Protein AF-A0A842YP10-F1 (afdb_monomer)

Secondary structure (DSSP, 8-state):
---HHHHTTS-HHHHHHHTT-BTTB--HHHHHHHHHHH--------PPPHHHHHHHHTTSHHHHHHHHHHHHHHHHT-HHHHHHHHHHHHHHTS--THHHHHHHHHHHHHHHHHHSTTTHHHH---PPPGGGHHHHHHHHHHHHHHHHHHHHHHHHHTT-

Mean predicted aligned error: 15.07 Å

Nearest PDB structures (foldseek):
  8wtc-assembly2_D  TM=3.787E-01  e=3.456E+00  Bacillus subtilis subsp. subtilis str. 168

Foldseek 3Di:
DDDPVVLVVDDPVVNCVVVVADPVGDDPVVVVVCCVVPNDPDDDDPDDDPVVLLVVLCPDPVLVVLVVVLVVCVVVVVVVVNVVSVVCSVVVSPVDPVVVVVVVVVVVVVVCCQPDPPSCVVVVDDPDDPVCCVVCVVVVVVVVVVVVVVVVVVVVVVPD

Structure (mmCIF, N/CA/C/O backbone):
data_AF-A0A842YP10-F1
#
_entry.id   AF-A0A842YP10-F1
#
loop_
_atom_site.group_PDB
_atom_site.id
_atom_site.type_symbol
_atom_site.label_atom_id
_atom_site.label_alt_id
_atom_site.label_comp_id
_atom_site.label_asym_id
_atom_site.label_entity_id
_atom_site.label_seq_id
_atom_site.pdbx_PDB_ins_code
_atom_site.Cartn_x
_atom_site.Cartn_y
_atom_site.Cartn_z
_atom_site.occupancy
_atom_site.B_iso_or_equiv
_atom_site.auth_seq_id
_atom_site.auth_comp_id
_atom_site.auth_asym_id
_atom_site.auth_atom_id
_atom_site.pdbx_PDB_model_num
ATOM 1 N N . MET A 1 1 ? -17.600 8.255 39.182 1.00 59.88 1 MET A N 1
ATOM 2 C CA . MET A 1 1 ? -16.857 7.208 38.446 1.00 59.88 1 MET A CA 1
ATOM 3 C C . MET A 1 1 ? -15.447 7.212 39.006 1.00 59.88 1 MET A C 1
ATOM 5 O O . MET A 1 1 ? -14.765 8.220 38.860 1.00 59.88 1 MET A O 1
ATOM 9 N N . ALA A 1 2 ? -15.074 6.180 39.762 1.00 68.44 2 ALA A N 1
ATOM 10 C CA . ALA A 1 2 ? -13.774 6.125 40.422 1.00 68.44 2 ALA A CA 1
ATOM 11 C C . ALA A 1 2 ? -12.642 6.122 39.382 1.00 68.44 2 ALA A C 1
ATOM 13 O O . ALA A 1 2 ? -12.760 5.514 38.317 1.00 68.44 2 ALA A O 1
ATOM 14 N N . SER A 1 3 ? -11.551 6.832 39.673 1.00 81.69 3 SER A N 1
ATOM 15 C CA . SER A 1 3 ? -10.366 6.824 38.815 1.00 81.69 3 SER A CA 1
ATOM 16 C C . SER A 1 3 ? -9.691 5.458 38.901 1.00 81.69 3 SER A C 1
ATOM 18 O O . SER A 1 3 ? -9.288 5.036 39.983 1.00 81.69 3 SER A O 1
ATOM 20 N N . TRP A 1 4 ? -9.516 4.789 37.762 1.00 78.00 4 TRP A N 1
ATOM 21 C CA . TRP A 1 4 ? -8.846 3.485 37.674 1.00 78.00 4 TRP A CA 1
ATOM 22 C C . TRP A 1 4 ? -7.444 3.492 38.298 1.00 78.00 4 TRP A C 1
ATOM 24 O O . TRP A 1 4 ? -7.036 2.503 38.894 1.00 78.00 4 TRP A O 1
ATOM 34 N N . LYS A 1 5 ? -6.745 4.633 38.228 1.00 78.62 5 LYS A N 1
ATOM 35 C CA . LYS A 1 5 ? -5.421 4.822 38.834 1.00 78.62 5 LYS A CA 1
ATOM 36 C C . LYS A 1 5 ? -5.470 4.830 40.368 1.00 78.62 5 LYS A C 1
ATOM 38 O O . LYS A 1 5 ? -4.569 4.315 41.010 1.00 78.62 5 LYS A O 1
ATOM 43 N N . LYS A 1 6 ? -6.548 5.365 40.951 1.00 85.56 6 LYS A N 1
ATOM 44 C CA . LYS A 1 6 ? -6.782 5.348 42.405 1.00 85.56 6 LYS A CA 1
ATOM 45 C C . LYS A 1 6 ? -7.084 3.924 42.883 1.00 85.56 6 LYS A C 1
ATOM 47 O O . LYS A 1 6 ? -6.544 3.491 43.890 1.00 85.56 6 LYS A O 1
ATOM 52 N N . LEU A 1 7 ? -7.914 3.190 42.138 1.00 84.56 7 LEU A N 1
ATOM 53 C CA . LEU A 1 7 ? -8.338 1.832 42.500 1.00 84.56 7 LEU A CA 1
ATOM 54 C C . LEU A 1 7 ? -7.190 0.808 42.496 1.00 84.56 7 LEU A C 1
ATOM 56 O O . LEU A 1 7 ? -7.248 -0.156 43.249 1.00 84.56 7 LEU A O 1
ATOM 60 N N . SER A 1 8 ? -6.149 1.002 41.677 1.00 85.94 8 SER A N 1
ATOM 61 C CA . SER A 1 8 ? -4.986 0.100 41.639 1.00 85.94 8 SER A CA 1
ATOM 62 C C . SER A 1 8 ? -4.007 0.276 42.801 1.00 85.94 8 SER A C 1
ATOM 64 O O . SER A 1 8 ? -3.137 -0.569 42.987 1.00 85.94 8 SER A O 1
ATOM 66 N N . GLU A 1 9 ? -4.105 1.381 43.541 1.00 89.94 9 GLU A N 1
ATOM 67 C CA . GLU A 1 9 ? -3.157 1.747 44.603 1.00 89.94 9 GLU A CA 1
ATOM 68 C C . GLU A 1 9 ? -3.694 1.440 46.017 1.00 89.94 9 GLU A C 1
ATOM 70 O O . GLU A 1 9 ? -2.932 1.486 46.980 1.00 89.94 9 GLU A O 1
ATOM 75 N N . ILE A 1 10 ? -4.983 1.103 46.149 1.00 90.19 10 ILE A N 1
ATOM 76 C CA . ILE A 1 10 ? -5.671 0.858 47.430 1.00 90.19 10 ILE A CA 1
ATOM 77 C C . ILE A 1 10 ? -5.796 -0.636 47.767 1.00 90.19 10 ILE A C 1
ATOM 79 O O . ILE A 1 10 ? -5.651 -1.510 46.909 1.00 90.19 10 ILE A O 1
ATOM 83 N N . ASN A 1 11 ? -6.067 -0.944 49.039 1.00 91.19 11 ASN A N 1
ATOM 84 C CA . ASN A 1 11 ? -6.207 -2.326 49.506 1.00 91.19 11 ASN A CA 1
ATOM 85 C C . ASN A 1 11 ? -7.558 -2.955 49.094 1.00 91.19 11 ASN A C 1
ATOM 87 O O . ASN A 1 11 ? -8.515 -2.266 48.752 1.00 91.19 11 ASN A O 1
ATOM 91 N N . THR A 1 12 ? -7.661 -4.287 49.152 1.00 86.62 12 THR A N 1
ATOM 92 C CA . THR A 1 12 ? -8.856 -5.018 48.685 1.00 86.62 12 THR A CA 1
ATOM 93 C C . THR A 1 12 ? -10.138 -4.650 49.443 1.00 86.62 12 THR A C 1
ATOM 95 O O . THR A 1 12 ? -11.207 -4.628 48.841 1.00 86.62 12 THR A O 1
ATOM 98 N N . TYR A 1 13 ? -10.048 -4.335 50.738 1.00 87.25 13 TYR A N 1
ATOM 99 C CA . TYR A 1 13 ? -11.211 -3.947 51.545 1.00 87.25 13 TYR A CA 1
ATOM 100 C C . TYR A 1 13 ? -11.730 -2.552 51.163 1.00 87.25 13 TYR A C 1
ATOM 102 O O . TYR A 1 13 ? -12.937 -2.356 51.065 1.00 87.25 13 TYR A O 1
ATOM 110 N N . GLU A 1 14 ? -10.833 -1.614 50.866 1.00 88.06 14 GLU A N 1
ATOM 111 C CA . GLU A 1 14 ? -11.160 -0.270 50.374 1.00 88.06 14 GLU A CA 1
ATOM 112 C C . GLU A 1 14 ? -11.738 -0.307 48.953 1.00 88.06 14 GLU A C 1
ATOM 114 O O . GLU A 1 14 ? -12.650 0.455 48.643 1.00 88.06 14 GLU A O 1
ATOM 119 N N . VAL A 1 15 ? -11.269 -1.225 48.095 1.00 88.56 15 VAL A N 1
ATOM 120 C CA . VAL A 1 15 ? -11.877 -1.453 46.769 1.00 88.56 15 VAL A CA 1
ATOM 121 C C . VAL A 1 15 ? -13.324 -1.930 46.906 1.00 88.56 15 VAL A C 1
ATOM 123 O O . VAL A 1 15 ? -14.188 -1.498 46.144 1.00 88.56 15 VAL A O 1
ATOM 126 N N . PHE A 1 16 ? -13.593 -2.827 47.858 1.00 90.19 16 PHE A N 1
ATOM 127 C CA . PHE A 1 16 ? -14.939 -3.332 48.127 1.00 90.19 16 PHE A CA 1
ATOM 128 C C . PHE A 1 16 ? -15.886 -2.245 48.627 1.00 90.19 16 PHE A C 1
ATOM 130 O O . PHE A 1 16 ? -17.027 -2.191 48.167 1.00 90.19 16 PHE A O 1
ATOM 137 N N . ASP A 1 17 ? -15.398 -1.353 49.485 1.00 87.31 17 ASP 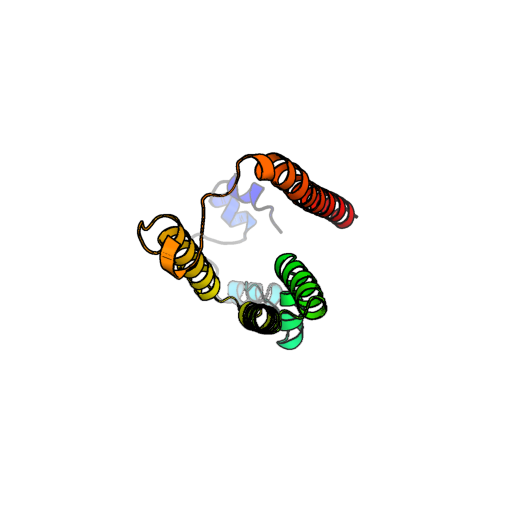A N 1
ATOM 138 C CA . ASP A 1 17 ? -16.169 -0.213 49.977 1.00 87.31 17 ASP A CA 1
ATOM 139 C C . ASP A 1 17 ? -16.465 0.798 48.852 1.00 87.31 17 ASP A C 1
ATOM 141 O O . ASP A 1 17 ? -17.622 1.119 48.587 1.00 87.31 17 ASP A O 1
ATOM 145 N N . GLU A 1 18 ? -15.446 1.207 48.086 1.00 88.38 18 GLU A N 1
ATOM 146 C CA . GLU A 1 18 ? -15.590 2.189 46.996 1.00 88.38 18 GLU A CA 1
ATOM 147 C C . GLU A 1 18 ? -16.461 1.672 45.828 1.00 88.38 18 GLU A C 1
ATOM 149 O O . GLU A 1 18 ? -17.145 2.457 45.168 1.00 88.38 18 GLU A O 1
ATOM 154 N N . LEU A 1 19 ? -16.448 0.362 45.543 1.00 88.56 19 LEU A N 1
ATOM 155 C CA . LEU A 1 19 ? -17.266 -0.258 44.485 1.00 88.56 19 LEU A CA 1
ATOM 156 C C . LEU A 1 19 ? -18.606 -0.824 44.985 1.00 88.56 19 LEU A C 1
ATOM 158 O O . LEU A 1 19 ? -19.350 -1.421 44.186 1.00 88.56 19 LEU A O 1
ATOM 162 N N . GLU A 1 20 ? -18.907 -0.652 46.276 1.00 88.12 20 GLU A N 1
ATOM 163 C CA . GLU A 1 20 ? -20.074 -1.212 46.966 1.00 88.12 20 GLU A CA 1
ATOM 164 C C . GLU A 1 20 ? -20.270 -2.701 46.623 1.00 88.12 20 GLU A C 1
ATOM 166 O O . GLU A 1 20 ? -21.325 -3.124 46.141 1.00 88.12 20 GLU A O 1
ATOM 171 N N . THR A 1 21 ? -19.209 -3.496 46.756 1.00 90.06 21 THR A N 1
ATOM 172 C CA . THR A 1 21 ? -19.210 -4.925 46.413 1.00 90.06 21 THR A CA 1
ATOM 173 C C . THR A 1 21 ? -18.562 -5.748 47.517 1.00 90.06 21 THR A C 1
ATOM 175 O O . THR A 1 21 ? -17.936 -5.215 48.424 1.00 90.06 21 THR A O 1
ATOM 178 N N . SER A 1 22 ? -18.718 -7.068 47.461 1.00 89.06 22 SER A N 1
ATOM 179 C CA . SER A 1 22 ? -18.144 -7.987 48.444 1.00 89.06 22 SER A CA 1
ATOM 180 C C . SER A 1 22 ? -17.258 -9.043 47.785 1.00 89.06 22 SER A C 1
ATOM 182 O O . SER A 1 22 ? -17.279 -9.216 46.563 1.00 89.06 22 SER A O 1
ATOM 184 N N . SER A 1 23 ? -16.530 -9.804 48.605 1.00 88.62 23 SER A N 1
ATOM 185 C CA . SER A 1 23 ? -15.765 -10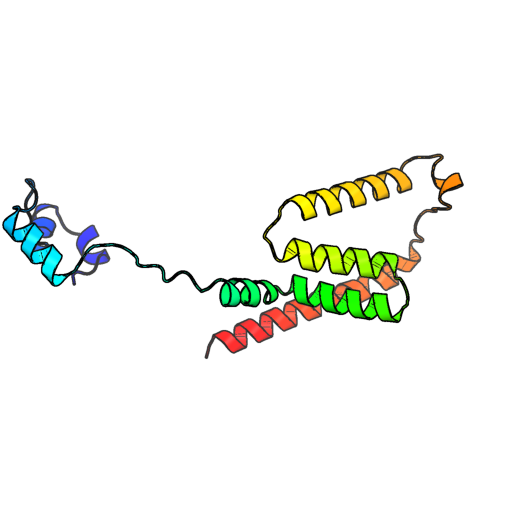.977 48.165 1.00 88.62 23 SER A CA 1
ATOM 186 C C . SER A 1 23 ? -16.644 -12.102 47.605 1.00 88.62 23 SER A C 1
ATOM 188 O O . SER A 1 23 ? -16.177 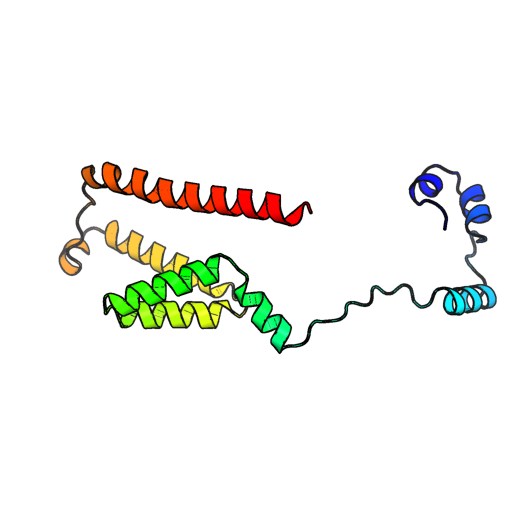-12.873 46.773 1.00 88.62 23 SER A O 1
ATOM 190 N N . ASN A 1 24 ? -17.917 -12.170 48.010 1.00 88.25 24 ASN A N 1
ATOM 191 C CA . ASN A 1 24 ? -18.897 -13.126 47.484 1.00 88.25 24 ASN A CA 1
ATOM 192 C C . ASN A 1 24 ? -19.581 -12.624 46.197 1.00 88.25 24 ASN A C 1
ATOM 194 O O . ASN A 1 24 ? -20.472 -13.292 45.675 1.00 88.25 24 ASN A O 1
ATOM 198 N N . GLY A 1 25 ? -19.175 -11.458 45.682 1.00 88.06 25 GLY A N 1
ATOM 199 C CA . GLY A 1 25 ? -19.773 -10.820 44.513 1.00 88.06 25 GLY A CA 1
ATOM 200 C C . GLY A 1 25 ? -20.971 -9.927 44.849 1.00 88.06 25 GLY A C 1
ATOM 201 O O . GLY A 1 25 ? -21.178 -9.523 45.998 1.00 88.06 25 GLY A O 1
ATOM 202 N N . LEU A 1 26 ? -21.735 -9.587 43.808 1.00 90.44 26 LEU A N 1
ATOM 203 C CA . LEU A 1 26 ? -22.942 -8.761 43.879 1.00 90.44 26 LEU A CA 1
ATOM 204 C C . LEU A 1 26 ? -24.184 -9.657 43.921 1.00 90.44 26 LEU A C 1
ATOM 206 O O . LEU A 1 26 ? -24.240 -10.681 43.246 1.00 90.44 26 LEU A O 1
ATOM 210 N N . GLY A 1 27 ? -25.203 -9.248 44.675 1.00 91.38 27 GLY A N 1
ATOM 211 C CA . GLY A 1 27 ? -26.496 -9.932 44.659 1.00 91.38 27 GLY A CA 1
ATOM 212 C C . GLY A 1 27 ? -27.257 -9.705 43.347 1.00 91.38 27 GLY A C 1
ATOM 213 O O . GLY A 1 27 ? -27.151 -8.641 42.742 1.00 91.38 27 GLY A O 1
ATOM 214 N N . GLU A 1 28 ? -28.088 -10.670 42.951 1.00 90.88 28 GLU A N 1
ATOM 215 C CA . GLU A 1 28 ? -28.947 -10.635 41.747 1.00 90.88 28 GLU A CA 1
ATOM 216 C C . GLU A 1 28 ? -29.746 -9.323 41.594 1.00 90.88 28 GLU A C 1
ATOM 218 O O . GLU A 1 28 ? -29.839 -8.746 40.506 1.00 90.88 28 GLU A O 1
ATOM 223 N N . ALA A 1 29 ? -30.283 -8.802 42.703 1.00 91.56 29 ALA A N 1
ATOM 224 C CA . ALA A 1 29 ? -31.032 -7.546 42.716 1.00 91.56 29 ALA A CA 1
ATOM 225 C C . ALA A 1 29 ? -30.150 -6.329 42.377 1.00 91.56 29 ALA A C 1
ATOM 227 O O . ALA A 1 29 ? -30.570 -5.439 41.637 1.00 91.56 29 ALA 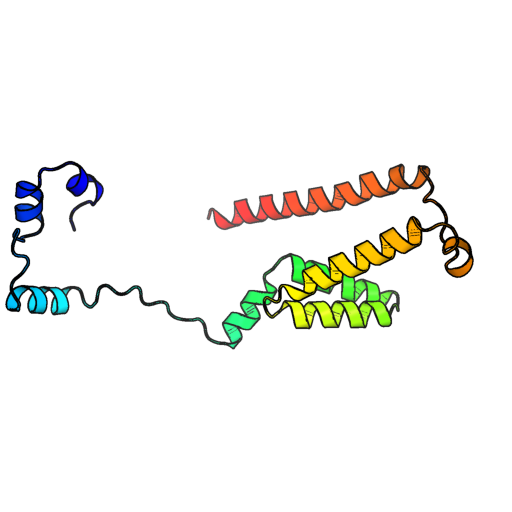A O 1
ATOM 228 N N . GLU A 1 30 ? -28.912 -6.310 42.876 1.00 90.81 30 GLU A N 1
ATOM 229 C CA . GLU A 1 30 ? -27.951 -5.233 42.631 1.00 90.81 30 GLU A CA 1
ATOM 230 C C . GLU A 1 30 ? -27.386 -5.303 41.211 1.00 90.81 30 GLU A C 1
ATOM 232 O O . GLU A 1 30 ? -27.264 -4.279 40.537 1.00 90.81 30 GLU A O 1
ATOM 237 N N . VAL A 1 31 ? -27.118 -6.515 40.717 1.00 90.75 31 VAL A N 1
ATOM 238 C CA . VAL A 1 31 ? -26.736 -6.751 39.319 1.00 90.75 31 VAL A CA 1
ATOM 239 C C . VAL A 1 31 ? -27.816 -6.212 38.382 1.00 90.75 31 VAL A C 1
ATOM 241 O O . VAL A 1 31 ? -27.509 -5.432 37.479 1.00 90.75 31 VAL A O 1
ATOM 244 N N . SER A 1 32 ? -29.084 -6.547 38.639 1.00 92.31 32 SER A N 1
ATOM 245 C CA . SER A 1 32 ? -30.222 -6.063 37.847 1.00 92.31 32 SER A CA 1
ATOM 246 C C . SER A 1 32 ? -30.353 -4.536 37.895 1.00 92.31 32 SER A C 1
ATOM 248 O O . SER A 1 32 ? -30.589 -3.899 36.866 1.00 92.31 32 SER A O 1
ATOM 250 N N . ARG A 1 33 ? -30.134 -3.927 39.071 1.00 92.69 33 ARG A N 1
ATOM 251 C CA . ARG A 1 33 ? -30.130 -2.467 39.247 1.00 92.69 33 ARG A CA 1
ATOM 252 C C . ARG A 1 33 ? -29.026 -1.802 38.421 1.00 92.69 33 ARG A C 1
ATOM 254 O O . ARG A 1 33 ? -29.310 -0.883 37.653 1.00 92.69 33 ARG A O 1
ATOM 261 N N . ARG A 1 34 ? -27.782 -2.279 38.541 1.00 92.94 34 ARG A N 1
ATOM 262 C CA . ARG A 1 34 ? -26.621 -1.730 37.814 1.00 92.94 34 ARG A CA 1
ATOM 263 C C . ARG A 1 34 ? -26.758 -1.916 36.305 1.00 92.94 34 ARG A C 1
ATOM 265 O O . ARG A 1 34 ? -26.422 -0.997 35.560 1.00 92.94 34 ARG A O 1
ATOM 272 N N . LEU A 1 35 ? -27.305 -3.048 35.858 1.00 93.19 35 LEU A N 1
ATOM 273 C CA . LEU A 1 35 ? -27.554 -3.315 34.442 1.00 93.19 35 LEU A CA 1
ATOM 274 C C . LEU A 1 35 ? -28.568 -2.330 33.842 1.00 93.19 35 LEU A C 1
ATOM 276 O O . LEU A 1 35 ? -28.389 -1.892 32.708 1.00 93.19 35 LEU A O 1
ATOM 280 N N . ASN A 1 36 ? -29.596 -1.941 34.600 1.00 93.00 36 ASN A N 1
ATOM 281 C CA . ASN A 1 36 ? -30.595 -0.975 34.137 1.00 93.00 36 ASN A CA 1
ATOM 282 C C . ASN A 1 36 ? -30.031 0.459 34.047 1.00 93.00 36 ASN A C 1
ATOM 284 O O . ASN A 1 36 ? -30.387 1.212 33.146 1.00 93.00 36 ASN A O 1
ATOM 288 N N . ILE A 1 37 ? -29.116 0.831 34.951 1.00 91.19 37 ILE A N 1
ATOM 289 C CA . ILE A 1 37 ? -28.504 2.172 34.984 1.00 91.19 37 ILE A CA 1
ATOM 290 C C . ILE A 1 37 ? -27.396 2.317 33.931 1.00 91.19 37 ILE A C 1
ATOM 292 O O . ILE A 1 37 ? -27.330 3.328 33.233 1.00 91.19 37 ILE A O 1
ATOM 296 N N . HIS A 1 38 ? -26.503 1.331 33.832 1.00 90.00 38 HIS A N 1
ATOM 297 C CA . HIS A 1 38 ? -25.294 1.425 33.006 1.00 90.00 38 HIS A CA 1
ATOM 298 C C . HIS A 1 38 ? -25.428 0.749 31.641 1.00 90.00 38 HIS A C 1
ATOM 300 O O . HIS A 1 38 ? -24.636 1.023 30.739 1.00 90.00 38 HIS A O 1
ATOM 306 N N . GLY A 1 39 ? -26.432 -0.112 31.469 1.00 90.69 39 GLY A N 1
ATOM 307 C CA . GLY A 1 39 ? -26.545 -0.970 30.302 1.00 90.69 39 GLY A CA 1
ATOM 308 C C . GLY A 1 39 ? -25.490 -2.077 30.289 1.00 90.69 39 GLY A C 1
ATOM 309 O O . GLY A 1 39 ? -24.700 -2.258 31.215 1.00 90.69 39 GLY A O 1
ATOM 310 N N . LEU A 1 40 ? -25.492 -2.849 29.205 1.00 89.62 40 LEU A N 1
ATOM 311 C CA . LEU A 1 40 ? -24.489 -3.881 28.974 1.00 89.62 40 LEU A CA 1
ATOM 312 C C . LEU A 1 40 ? -23.116 -3.237 28.766 1.00 89.62 40 LEU A C 1
ATOM 314 O O . LEU A 1 40 ? -22.984 -2.282 27.998 1.00 89.62 40 LEU A O 1
ATOM 318 N N . ASN A 1 41 ? -22.089 -3.803 29.401 1.00 91.12 41 ASN A N 1
ATOM 319 C CA . ASN A 1 41 ? -20.695 -3.416 29.193 1.00 91.12 41 ASN A CA 1
ATOM 320 C C . ASN A 1 41 ? -20.176 -3.961 27.848 1.00 91.12 41 ASN A C 1
ATOM 322 O O . ASN A 1 41 ? -19.291 -4.814 27.800 1.00 91.12 41 ASN A O 1
ATOM 326 N N . GLU A 1 42 ? -20.780 -3.507 26.750 1.00 85.19 42 GLU A N 1
ATOM 327 C CA . GLU A 1 42 ? -20.395 -3.855 25.386 1.00 85.19 42 GLU A CA 1
ATOM 328 C C . GLU A 1 42 ? -19.970 -2.608 24.604 1.00 85.19 42 GLU A C 1
ATOM 330 O O . GLU A 1 42 ? -20.659 -1.584 24.569 1.00 85.19 42 GLU A O 1
ATOM 335 N N . ILE A 1 43 ? -18.826 -2.693 23.924 1.00 84.38 43 ILE A N 1
ATOM 336 C CA . ILE A 1 43 ? -18.392 -1.645 23.001 1.00 84.38 43 ILE A CA 1
ATOM 337 C C . ILE A 1 43 ? -19.188 -1.814 21.703 1.00 84.38 43 ILE A C 1
ATOM 339 O O . ILE A 1 43 ? -18.905 -2.691 20.883 1.00 84.38 43 ILE A O 1
ATOM 343 N N . ARG A 1 44 ? -20.207 -0.971 21.500 1.00 78.44 44 ARG A N 1
ATOM 344 C CA . ARG A 1 44 ? -21.005 -0.985 20.267 1.00 78.44 44 ARG A CA 1
ATOM 345 C C . ARG A 1 44 ? -20.234 -0.334 19.121 1.00 78.44 44 ARG A C 1
ATOM 347 O O . ARG A 1 44 ? -20.230 0.885 18.960 1.00 78.44 44 ARG A O 1
ATOM 354 N N . PHE A 1 45 ? -19.635 -1.149 18.262 1.00 71.06 45 PHE A N 1
ATOM 355 C CA . PHE A 1 45 ? -19.070 -0.664 17.006 1.00 71.06 45 PHE A CA 1
ATOM 356 C C . PHE A 1 45 ? -20.176 -0.501 15.955 1.00 71.06 45 PHE A C 1
ATOM 358 O O . PHE A 1 45 ? -20.702 -1.488 15.432 1.00 71.06 45 PHE A O 1
ATOM 365 N N . LYS A 1 46 ? -20.513 0.743 15.582 1.00 71.25 46 LYS A N 1
ATOM 366 C CA . LYS A 1 46 ? -21.291 0.992 14.357 1.00 71.25 46 LYS A CA 1
ATOM 367 C C . LYS A 1 46 ? -20.430 0.599 13.161 1.00 71.25 46 LYS A C 1
ATOM 369 O O . LYS A 1 46 ? -19.516 1.325 12.776 1.00 71.25 46 LYS A O 1
ATOM 374 N N . LYS A 1 47 ? -20.713 -0.562 12.570 1.00 66.25 47 LYS A N 1
ATOM 375 C CA . LYS A 1 47 ? -20.050 -0.987 11.336 1.00 66.25 47 LYS A CA 1
ATOM 376 C C . LYS A 1 47 ? -20.439 0.003 10.227 1.00 66.25 47 LYS A C 1
ATOM 378 O O . LYS A 1 47 ? -21.631 0.121 9.944 1.00 66.25 47 LYS A O 1
ATOM 383 N N . PRO A 1 48 ? -19.490 0.714 9.591 1.00 69.94 48 PRO A N 1
ATOM 384 C CA . PRO A 1 48 ? -19.816 1.592 8.473 1.00 69.94 48 PRO A CA 1
ATOM 385 C C . PRO A 1 48 ? -20.485 0.790 7.350 1.00 69.94 48 PRO A C 1
ATOM 387 O O . PRO A 1 48 ? -20.149 -0.384 7.132 1.00 69.94 48 PRO A O 1
ATOM 390 N N . GLY A 1 49 ? -21.439 1.419 6.659 1.00 82.44 49 GLY A N 1
ATOM 391 C CA . GLY A 1 49 ? -22.166 0.809 5.545 1.00 82.44 49 GLY A CA 1
ATOM 392 C C . GLY A 1 49 ? -21.230 0.375 4.405 1.00 82.44 49 GLY A C 1
ATOM 393 O O . GLY A 1 49 ? -20.117 0.896 4.301 1.00 82.44 49 GLY A O 1
ATOM 394 N N . PRO A 1 50 ? -21.653 -0.572 3.549 1.00 74.62 50 PRO A N 1
ATOM 395 C CA . PRO A 1 50 ? -20.799 -1.178 2.522 1.00 74.62 50 PRO A CA 1
ATOM 396 C C . PRO A 1 50 ? -20.193 -0.151 1.550 1.00 74.62 50 PRO A C 1
ATOM 398 O O . PRO A 1 50 ? -18.991 -0.194 1.307 1.00 74.62 50 PRO A O 1
ATOM 401 N N . LEU A 1 51 ? -20.974 0.838 1.096 1.00 75.56 51 LEU A N 1
ATOM 402 C CA . LEU A 1 51 ? -20.488 1.935 0.243 1.00 75.56 51 LEU A CA 1
ATOM 403 C C . LEU A 1 51 ? -19.427 2.806 0.925 1.00 75.56 51 LEU A C 1
ATOM 405 O O . LEU A 1 51 ? -18.412 3.141 0.325 1.00 75.56 51 LEU A O 1
ATOM 409 N N . LEU A 1 52 ? -19.632 3.152 2.197 1.00 73.50 52 LEU A N 1
ATOM 410 C CA . LEU A 1 52 ? -18.686 3.988 2.937 1.00 73.50 52 LEU A CA 1
ATOM 411 C C . LEU A 1 52 ? -17.388 3.228 3.249 1.00 73.50 52 LEU A C 1
ATOM 413 O O . LEU A 1 52 ? -16.319 3.829 3.328 1.00 73.50 52 LEU A O 1
ATOM 417 N N . ARG A 1 53 ? -17.474 1.901 3.409 1.00 69.12 53 ARG A N 1
ATOM 418 C CA . ARG A 1 53 ? -16.311 1.019 3.561 1.00 69.12 53 ARG A CA 1
ATOM 419 C C . ARG A 1 53 ? -15.484 0.955 2.272 1.00 69.12 53 ARG A C 1
ATOM 421 O O . ARG A 1 53 ? -14.270 1.097 2.353 1.00 69.12 53 ARG A O 1
ATOM 428 N N . PHE A 1 54 ? -16.151 0.842 1.122 1.00 68.50 54 PHE A N 1
ATOM 429 C CA . PHE A 1 54 ? -15.533 0.885 -0.205 1.00 68.50 54 PHE A CA 1
ATOM 430 C C . PHE A 1 54 ? -14.850 2.231 -0.485 1.00 68.50 54 PHE A C 1
ATOM 432 O O . PHE A 1 54 ? -13.678 2.273 -0.840 1.00 68.50 54 PHE A O 1
ATOM 439 N N . LEU A 1 55 ? -15.532 3.352 -0.227 1.00 66.25 55 LEU A N 1
ATOM 440 C CA . LEU A 1 55 ? -14.965 4.689 -0.447 1.00 66.25 55 LEU A CA 1
ATOM 441 C C . LEU A 1 55 ? -13.761 4.989 0.460 1.00 66.25 55 LEU A C 1
ATOM 443 O O . LEU A 1 55 ? -12.804 5.621 0.018 1.00 66.25 55 LEU A O 1
ATOM 447 N N . LYS A 1 56 ? -13.756 4.493 1.706 1.00 67.31 56 LYS A N 1
ATOM 448 C CA . LYS A 1 56 ? -12.592 4.622 2.600 1.00 67.31 56 LYS A CA 1
ATOM 449 C C . LYS A 1 56 ? -11.360 3.843 2.119 1.00 67.31 56 LYS A C 1
ATOM 451 O O . LYS A 1 56 ? -10.254 4.204 2.505 1.00 67.31 56 LYS A O 1
ATOM 456 N N . GLN A 1 57 ? -11.511 2.816 1.280 1.00 60.66 57 GLN A N 1
ATOM 457 C CA . GLN A 1 57 ? -10.374 2.038 0.760 1.00 60.66 57 GLN A CA 1
ATOM 458 C C . GLN A 1 57 ? -9.559 2.809 -0.293 1.00 60.66 57 GLN A C 1
ATOM 460 O O . GLN A 1 57 ? -8.351 2.599 -0.406 1.00 60.66 57 GLN A O 1
ATOM 465 N N . PHE A 1 58 ? -10.169 3.781 -0.977 1.00 61.56 58 PHE A N 1
ATOM 466 C CA . PHE A 1 58 ? -9.472 4.686 -1.900 1.00 61.56 58 PHE A CA 1
ATOM 467 C C . PHE A 1 58 ? -8.670 5.788 -1.190 1.00 61.56 58 PHE A C 1
ATOM 469 O O . PHE A 1 58 ? -8.019 6.579 -1.857 1.00 61.56 58 PHE A O 1
ATOM 476 N N . GLN A 1 59 ? -8.672 5.851 0.149 1.00 60.00 59 GLN A N 1
ATOM 477 C CA . GLN A 1 59 ? -7.860 6.819 0.901 1.00 60.00 59 GLN A CA 1
ATOM 478 C C . GLN A 1 59 ? -6.422 6.358 1.171 1.00 60.00 59 GLN A C 1
ATOM 480 O O . GLN A 1 59 ? -5.681 7.051 1.866 1.00 60.00 59 GLN A O 1
ATOM 485 N N . SER A 1 60 ? -5.998 5.206 0.645 1.00 68.75 60 SER A N 1
ATOM 486 C CA . SER A 1 60 ? -4.589 4.830 0.743 1.00 68.75 60 SER A CA 1
ATOM 487 C C . SER A 1 60 ? -3.768 5.604 -0.290 1.00 68.75 60 SER A C 1
ATOM 489 O O . SER A 1 60 ? -4.074 5.593 -1.481 1.00 68.75 60 SER A O 1
ATOM 491 N N . LEU A 1 61 ? -2.696 6.255 0.171 1.00 70.62 61 LEU A N 1
ATOM 492 C CA . LEU A 1 61 ? -1.731 6.964 -0.676 1.00 70.62 61 LEU A CA 1
ATOM 493 C C . LEU A 1 61 ? -1.276 6.104 -1.870 1.00 70.62 61 LEU A C 1
ATOM 495 O O . LEU A 1 61 ? -1.164 6.584 -2.992 1.00 70.62 61 LEU A O 1
ATOM 499 N N . LEU A 1 62 ? -1.103 4.801 -1.639 1.00 72.44 62 LEU A N 1
ATOM 500 C CA . LEU A 1 62 ? -0.706 3.834 -2.658 1.00 72.44 62 LEU A CA 1
ATOM 501 C C . LEU A 1 62 ? -1.711 3.734 -3.818 1.00 72.44 62 LEU A C 1
ATOM 503 O O . LEU A 1 62 ? -1.290 3.663 -4.969 1.00 72.44 62 LEU A O 1
ATOM 507 N N . VAL A 1 63 ? -3.021 3.762 -3.550 1.00 78.38 63 VAL A N 1
ATOM 508 C CA . VAL A 1 63 ? -4.045 3.721 -4.610 1.00 78.38 63 VAL A CA 1
ATOM 509 C C . VAL A 1 63 ? -4.002 4.992 -5.458 1.00 78.38 63 VAL A C 1
ATOM 511 O O . VAL A 1 63 ? -4.071 4.892 -6.680 1.00 78.38 63 VAL A O 1
ATOM 514 N N . TYR A 1 64 ? -3.807 6.167 -4.850 1.00 78.44 64 TYR A N 1
ATOM 515 C CA . TYR A 1 64 ? -3.634 7.411 -5.609 1.00 78.44 64 TYR A CA 1
ATOM 516 C C . TYR A 1 64 ? -2.393 7.374 -6.500 1.00 78.44 64 TYR A C 1
ATOM 518 O O . TYR A 1 64 ? -2.485 7.723 -7.675 1.00 78.44 64 TYR A O 1
ATOM 526 N N . VAL A 1 65 ? -1.260 6.891 -5.980 1.00 81.31 65 VAL A N 1
ATOM 527 C CA . VAL A 1 65 ? -0.031 6.731 -6.773 1.00 81.31 65 VAL A CA 1
ATOM 528 C C . VAL A 1 65 ? -0.270 5.801 -7.966 1.00 81.31 65 VAL A C 1
ATOM 530 O O . VAL A 1 65 ? 0.081 6.157 -9.088 1.00 81.31 65 VAL A O 1
ATOM 533 N N . LEU A 1 66 ? -0.922 4.650 -7.765 1.00 84.56 66 LEU A N 1
ATOM 534 C CA . LEU A 1 66 ? -1.219 3.712 -8.854 1.00 84.56 66 LEU A CA 1
ATOM 535 C C . LEU A 1 66 ? -2.176 4.290 -9.901 1.00 84.56 66 LEU A C 1
ATOM 537 O O . LEU A 1 66 ? -1.976 4.056 -11.090 1.00 84.56 66 LEU A O 1
ATOM 541 N N . ILE A 1 67 ? -3.193 5.051 -9.485 1.00 86.31 67 ILE A N 1
ATOM 542 C CA . ILE A 1 67 ? -4.114 5.718 -10.416 1.00 86.31 67 ILE A CA 1
ATOM 543 C C . ILE A 1 67 ? -3.356 6.747 -11.258 1.00 86.31 67 ILE A C 1
ATOM 545 O O . ILE A 1 67 ? -3.508 6.758 -12.477 1.00 86.31 67 ILE A O 1
ATOM 549 N N . VAL A 1 68 ? -2.518 7.579 -10.632 1.00 90.56 68 VAL A N 1
ATOM 550 C CA . VAL A 1 68 ? -1.708 8.580 -11.342 1.00 90.56 68 VAL A CA 1
ATOM 551 C C . VAL A 1 68 ? -0.785 7.901 -12.354 1.00 90.56 68 VAL A C 1
ATOM 553 O O . VAL A 1 68 ? -0.793 8.278 -13.524 1.00 90.56 68 VAL A O 1
ATOM 556 N N . VAL A 1 69 ? -0.048 6.866 -11.936 1.00 91.25 69 VAL A N 1
ATOM 557 C CA . VAL A 1 69 ? 0.825 6.092 -12.833 1.00 91.25 69 VAL A CA 1
ATOM 558 C C . VAL A 1 69 ? 0.017 5.473 -13.974 1.00 91.25 69 VAL A C 1
ATOM 560 O O . VAL A 1 69 ? 0.377 5.672 -15.126 1.00 91.25 69 VAL A O 1
ATOM 563 N N . GLY A 1 70 ? -1.108 4.813 -13.687 1.00 92.31 70 GLY A N 1
ATOM 564 C CA . GLY A 1 70 ? -1.956 4.192 -14.709 1.00 92.31 70 GLY A CA 1
ATOM 565 C C . GLY A 1 70 ? -2.489 5.185 -15.745 1.00 92.31 70 GLY A C 1
ATOM 566 O O . GLY A 1 70 ? -2.531 4.862 -16.930 1.00 92.31 70 GLY A O 1
ATOM 567 N N . VAL A 1 71 ? -2.834 6.411 -15.334 1.00 93.94 71 VAL A N 1
ATOM 568 C CA . VAL A 1 71 ? -3.230 7.485 -16.261 1.00 93.94 71 VAL A CA 1
ATOM 569 C C . VAL A 1 71 ? -2.062 7.893 -17.158 1.00 93.94 71 VAL A C 1
ATOM 571 O O . VAL A 1 71 ? -2.237 7.991 -18.371 1.00 93.94 71 VAL A O 1
ATOM 574 N N . PHE A 1 72 ? -0.867 8.096 -16.598 1.00 94.75 72 PHE A N 1
ATOM 575 C CA . PHE A 1 72 ? 0.317 8.420 -17.399 1.00 94.75 72 PHE A CA 1
ATOM 576 C C . PHE A 1 72 ? 0.683 7.293 -18.374 1.00 94.75 72 PHE A C 1
ATOM 578 O O . PHE A 1 72 ? 0.917 7.565 -19.549 1.00 94.75 72 PHE A O 1
ATOM 585 N N . THR A 1 73 ? 0.668 6.038 -17.925 1.00 92.38 73 THR A N 1
ATOM 586 C CA . THR A 1 73 ? 0.932 4.856 -18.761 1.00 92.38 73 THR A CA 1
ATOM 587 C C . THR A 1 73 ? -0.081 4.732 -19.906 1.00 92.38 73 THR A C 1
ATOM 589 O O . THR A 1 73 ? 0.304 4.464 -21.045 1.00 92.38 73 THR A O 1
ATOM 592 N N . ALA A 1 74 ? -1.361 5.027 -19.648 1.00 92.69 74 ALA A N 1
ATOM 593 C CA . ALA A 1 74 ? -2.396 5.051 -20.681 1.00 92.69 74 ALA A CA 1
ATOM 594 C C . ALA A 1 74 ? -2.151 6.148 -21.728 1.00 92.69 74 ALA A C 1
ATOM 596 O O . ALA A 1 74 ? -2.327 5.908 -22.921 1.00 92.69 74 ALA A O 1
ATOM 597 N N . ILE A 1 75 ? -1.711 7.337 -21.296 1.00 95.38 75 ILE A N 1
ATOM 598 C CA . ILE A 1 75 ? -1.354 8.449 -22.194 1.00 95.38 75 ILE A CA 1
ATOM 599 C C . ILE A 1 75 ? -0.149 8.082 -23.073 1.00 95.38 75 ILE A C 1
ATOM 601 O O . ILE A 1 75 ? -0.127 8.435 -24.251 1.00 95.38 75 ILE A O 1
ATOM 605 N N . ILE A 1 76 ? 0.830 7.359 -22.522 1.00 94.88 76 ILE A N 1
ATOM 606 C CA . ILE A 1 76 ? 2.000 6.853 -23.261 1.00 94.88 76 ILE A CA 1
ATOM 607 C C . ILE A 1 76 ? 1.594 5.776 -24.290 1.00 94.88 76 ILE A C 1
ATOM 609 O O . ILE A 1 76 ? 2.305 5.560 -25.269 1.00 94.88 76 ILE A O 1
ATOM 613 N N . GLY A 1 77 ? 0.422 5.152 -24.128 1.00 91.62 77 GLY A N 1
ATOM 614 C CA . GLY A 1 77 ? -0.111 4.141 -25.045 1.00 91.62 77 GLY A CA 1
ATOM 615 C C . GLY A 1 77 ? 0.314 2.710 -24.708 1.00 91.62 77 GLY A C 1
ATOM 616 O O . GLY A 1 77 ? 0.139 1.808 -25.529 1.00 91.62 77 GLY A O 1
ATOM 617 N N . GLU A 1 78 ? 0.843 2.472 -23.506 1.00 92.94 78 GLU A N 1
ATOM 618 C CA . GLU A 1 78 ? 1.181 1.131 -23.020 1.00 92.94 78 GLU A CA 1
ATOM 619 C C . GLU A 1 7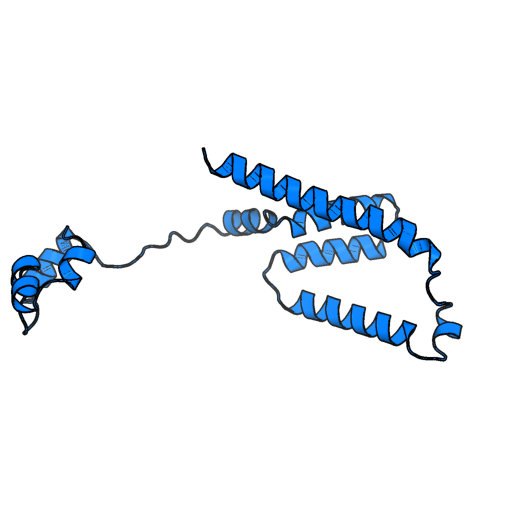8 ? -0.080 0.433 -22.489 1.00 92.94 78 GLU A C 1
ATOM 621 O O . GLU A 1 78 ? -0.369 0.384 -21.291 1.00 92.94 78 GLU A O 1
ATOM 626 N N . TRP A 1 79 ? -0.893 -0.083 -23.416 1.00 90.19 79 TRP A N 1
ATOM 627 C CA . TRP A 1 79 ? -2.203 -0.667 -23.105 1.00 90.19 79 TRP A CA 1
ATOM 628 C C . TRP A 1 79 ? -2.124 -1.910 -22.211 1.00 90.19 79 TRP A C 1
ATOM 630 O O . TRP A 1 79 ? -3.004 -2.112 -21.377 1.00 90.19 79 TRP A O 1
ATOM 640 N N . ILE A 1 80 ? -1.075 -2.729 -22.360 1.00 87.88 80 ILE A N 1
ATOM 641 C CA . ILE A 1 80 ? -0.872 -3.934 -21.540 1.00 87.88 80 ILE A CA 1
ATOM 642 C C . ILE A 1 80 ? -0.626 -3.522 -20.087 1.00 87.88 80 ILE A C 1
ATOM 644 O O . ILE A 1 80 ? -1.351 -3.964 -19.195 1.00 87.88 80 ILE A O 1
ATOM 648 N N . ASP A 1 81 ? 0.321 -2.613 -19.859 1.00 86.06 81 ASP A N 1
ATOM 649 C CA . ASP A 1 81 ? 0.657 -2.126 -18.522 1.00 86.06 81 ASP A CA 1
ATOM 650 C C . ASP A 1 81 ? -0.504 -1.355 -17.890 1.00 86.06 81 ASP A C 1
ATOM 652 O O . ASP A 1 81 ? -0.815 -1.548 -16.716 1.00 86.06 81 ASP A O 1
ATOM 656 N N . THR A 1 82 ? -1.241 -0.577 -18.685 1.00 90.94 82 THR A N 1
ATOM 657 C CA . THR A 1 82 ? -2.462 0.111 -18.240 1.00 90.94 82 THR A CA 1
ATOM 658 C C . THR A 1 82 ? -3.512 -0.871 -17.717 1.00 90.94 82 THR A C 1
ATOM 660 O O . THR A 1 82 ? -4.062 -0.666 -16.632 1.00 90.94 82 THR A O 1
ATOM 663 N N . VAL A 1 83 ? -3.794 -1.952 -18.455 1.00 91.19 83 VAL A N 1
ATOM 664 C CA . VAL A 1 83 ? -4.779 -2.969 -18.045 1.00 91.19 83 VAL A CA 1
ATOM 665 C C . VAL A 1 83 ? -4.302 -3.729 -16.808 1.00 91.19 83 VAL A C 1
ATOM 667 O O . VAL A 1 83 ? -5.106 -3.990 -15.910 1.00 91.19 83 VAL A O 1
ATOM 670 N N . VAL A 1 84 ? -3.006 -4.039 -16.717 1.00 87.38 84 VAL A N 1
ATOM 671 C CA . VAL A 1 84 ? -2.413 -4.682 -15.536 1.00 87.38 84 VAL A CA 1
ATOM 672 C C . VAL A 1 84 ? -2.544 -3.783 -14.304 1.00 87.38 84 VAL A C 1
ATOM 674 O O . VAL A 1 84 ? -3.050 -4.238 -13.277 1.00 87.38 84 VAL A O 1
ATOM 677 N N . ILE A 1 85 ? -2.170 -2.503 -14.401 1.00 87.69 85 ILE A N 1
ATOM 678 C CA . ILE A 1 85 ? -2.270 -1.532 -13.298 1.00 87.69 85 ILE A CA 1
ATOM 679 C C . ILE A 1 85 ? -3.731 -1.338 -12.882 1.00 87.69 85 ILE A C 1
ATOM 681 O O . ILE A 1 85 ? -4.039 -1.383 -11.689 1.00 87.69 85 ILE A O 1
ATOM 685 N N . ALA A 1 86 ? -4.647 -1.181 -13.843 1.00 86.44 86 ALA A N 1
ATOM 686 C CA . ALA A 1 86 ? -6.076 -1.064 -13.564 1.00 86.44 86 ALA A CA 1
ATOM 687 C C . ALA A 1 86 ? -6.617 -2.313 -12.846 1.00 86.44 86 ALA A C 1
ATOM 689 O O . ALA A 1 86 ? -7.329 -2.191 -11.846 1.00 86.44 86 ALA A O 1
ATOM 690 N N . GLY A 1 87 ? -6.222 -3.509 -13.293 1.00 85.31 87 GLY A N 1
ATOM 691 C CA . GLY A 1 87 ? -6.554 -4.771 -12.633 1.00 85.31 87 GLY A CA 1
ATOM 692 C C . GLY A 1 87 ? -6.026 -4.836 -11.199 1.00 85.31 87 GLY A C 1
ATOM 693 O O . GLY A 1 87 ? -6.768 -5.205 -10.289 1.00 85.31 87 GLY A O 1
ATOM 694 N N . VAL A 1 88 ? -4.782 -4.405 -10.966 1.00 81.25 88 VAL A N 1
ATOM 695 C CA . VAL A 1 88 ? -4.192 -4.331 -9.621 1.00 81.25 88 VAL A CA 1
ATOM 696 C C . VAL A 1 88 ? -4.956 -3.351 -8.735 1.00 81.25 88 VAL A C 1
ATOM 698 O O . VAL A 1 88 ? -5.268 -3.711 -7.608 1.00 81.25 88 VAL A O 1
ATOM 701 N N . VAL A 1 89 ? -5.310 -2.152 -9.208 1.00 81.25 89 VAL A N 1
ATOM 702 C CA . VAL A 1 89 ? -6.082 -1.171 -8.416 1.00 81.25 89 VAL A CA 1
ATOM 703 C C . VAL A 1 89 ? -7.447 -1.735 -8.007 1.00 81.25 89 VAL A C 1
ATOM 705 O O . VAL A 1 89 ? -7.841 -1.615 -6.845 1.00 81.25 89 VAL A O 1
ATOM 708 N N . VAL A 1 90 ? -8.143 -2.401 -8.933 1.00 78.12 90 VAL A N 1
ATOM 709 C CA . VAL A 1 90 ? -9.444 -3.033 -8.668 1.00 78.12 90 VAL A CA 1
ATOM 710 C C . VAL A 1 90 ? -9.309 -4.191 -7.671 1.00 78.12 90 VAL A C 1
ATOM 712 O O . VAL A 1 90 ? -10.100 -4.281 -6.733 1.00 78.12 90 VAL A O 1
ATOM 715 N N . LEU A 1 91 ? -8.292 -5.045 -7.823 1.00 71.81 91 LEU A N 1
ATOM 716 C CA . LEU A 1 91 ? -8.049 -6.182 -6.926 1.00 71.81 91 LEU A CA 1
ATOM 717 C C . LEU A 1 91 ? -7.549 -5.751 -5.540 1.00 71.81 91 LEU A C 1
ATOM 719 O O . LEU A 1 91 ? -7.947 -6.342 -4.541 1.00 71.81 91 LEU A O 1
ATOM 723 N N . ASN A 1 92 ? -6.713 -4.714 -5.471 1.00 68.75 92 ASN A N 1
ATOM 724 C CA . ASN A 1 92 ? -6.129 -4.174 -4.240 1.00 68.75 92 ASN A CA 1
ATOM 725 C C . ASN A 1 92 ? -7.162 -3.414 -3.383 1.00 68.75 92 ASN A C 1
ATOM 727 O O . ASN A 1 92 ? -6.983 -3.274 -2.174 1.00 68.75 92 ASN A O 1
ATOM 731 N N . SER A 1 93 ? -8.288 -2.984 -3.972 1.00 62.09 93 SER A N 1
ATOM 732 C CA . SER A 1 93 ? -9.433 -2.428 -3.228 1.00 62.09 93 SER A CA 1
ATOM 733 C C . SER A 1 93 ? -9.973 -3.408 -2.167 1.00 62.09 93 SER A C 1
ATOM 735 O O . SER A 1 93 ? -10.465 -2.988 -1.118 1.00 62.09 93 SER A O 1
ATOM 737 N N . ALA A 1 94 ? -9.796 -4.718 -2.371 1.00 57.62 94 ALA A N 1
ATOM 738 C CA . ALA A 1 94 ? -10.026 -5.740 -1.358 1.00 57.62 94 ALA A CA 1
ATOM 739 C C . ALA A 1 94 ? -8.678 -6.216 -0.803 1.00 57.62 94 ALA A C 1
ATOM 741 O O . ALA A 1 94 ? -7.833 -6.681 -1.555 1.00 57.62 94 ALA A O 1
ATOM 742 N N . THR A 1 95 ? -8.475 -6.107 0.513 1.00 61.34 95 THR A N 1
ATOM 743 C CA . THR A 1 95 ? -7.245 -6.458 1.244 1.00 61.34 95 THR A CA 1
ATOM 744 C C . THR A 1 95 ? -6.768 -7.878 0.925 1.00 61.34 95 THR A C 1
ATOM 746 O O . THR A 1 95 ? -7.128 -8.836 1.609 1.00 61.34 95 THR A O 1
ATOM 749 N N . ASN A 1 96 ? -5.974 -8.015 -0.135 1.00 63.25 96 ASN A N 1
ATOM 750 C CA . ASN A 1 96 ? -5.571 -9.298 -0.669 1.00 63.25 96 ASN A CA 1
ATOM 751 C C . ASN A 1 96 ? -4.038 -9.445 -0.600 1.00 63.25 96 ASN A C 1
ATOM 753 O O . ASN A 1 96 ? -3.326 -8.811 -1.384 1.00 63.25 96 ASN A O 1
ATOM 757 N N . PRO A 1 97 ? -3.511 -10.311 0.286 1.00 68.75 97 PRO A N 1
ATOM 758 C CA . PRO A 1 97 ? -2.073 -10.543 0.395 1.00 68.75 97 PRO A CA 1
ATOM 759 C C . PRO A 1 97 ? -1.456 -11.167 -0.871 1.00 68.75 97 PRO A C 1
ATOM 761 O O . PRO A 1 97 ? -0.245 -11.064 -1.058 1.00 68.75 97 PRO A O 1
ATOM 764 N N . TRP A 1 98 ? -2.257 -11.754 -1.774 1.00 74.00 98 TRP A N 1
ATOM 765 C CA . TRP A 1 98 ? -1.799 -12.382 -3.023 1.00 74.00 98 TRP A CA 1
ATOM 766 C C . TRP A 1 98 ? -1.062 -11.414 -3.970 1.00 74.00 98 TRP A C 1
ATOM 768 O O . TRP A 1 98 ? -0.184 -11.849 -4.713 1.00 74.00 98 TRP A O 1
ATOM 778 N N . VAL A 1 99 ? -1.335 -10.104 -3.905 1.00 73.19 99 VAL A N 1
ATOM 779 C CA . VAL A 1 99 ? -0.647 -9.095 -4.739 1.00 73.19 99 VAL A CA 1
ATOM 780 C C . VAL A 1 99 ? 0.847 -9.008 -4.408 1.00 73.19 99 VAL A C 1
ATOM 782 O O . VAL A 1 99 ? 1.673 -8.900 -5.313 1.00 73.19 99 VAL A O 1
ATOM 785 N N . LEU A 1 100 ? 1.215 -9.127 -3.127 1.00 69.88 100 LEU A N 1
ATOM 786 C CA . LEU A 1 100 ? 2.620 -9.115 -2.706 1.00 69.88 100 LEU A CA 1
ATOM 787 C C . LEU A 1 100 ? 3.372 -10.326 -3.257 1.00 69.88 100 LEU A C 1
ATOM 789 O O . LEU A 1 100 ? 4.487 -10.178 -3.750 1.00 69.88 100 LEU A O 1
ATOM 793 N N . TYR A 1 101 ? 2.744 -11.505 -3.236 1.00 81.38 101 TYR A N 1
ATOM 794 C CA . TYR A 1 101 ? 3.319 -12.700 -3.849 1.00 81.38 101 TYR A CA 1
ATOM 795 C C . TYR A 1 101 ? 3.511 -12.519 -5.358 1.00 81.38 101 TYR A C 1
ATOM 797 O O . TYR A 1 101 ? 4.562 -12.885 -5.869 1.00 81.38 101 TYR A O 1
ATOM 805 N N . GLY A 1 102 ? 2.560 -11.890 -6.058 1.00 80.88 102 GLY A N 1
ATOM 806 C CA . GLY A 1 102 ? 2.708 -11.547 -7.476 1.00 80.88 102 GLY A CA 1
ATOM 807 C C . GLY A 1 102 ? 3.921 -10.652 -7.748 1.00 80.88 102 GLY A C 1
ATOM 808 O O . GLY A 1 102 ? 4.757 -10.991 -8.584 1.00 80.88 102 GLY A O 1
ATOM 809 N N . ILE A 1 103 ? 4.075 -9.554 -6.999 1.00 80.62 103 ILE A N 1
ATOM 810 C CA . ILE A 1 103 ? 5.229 -8.645 -7.128 1.00 80.62 103 ILE A CA 1
ATOM 811 C C . ILE A 1 103 ? 6.540 -9.388 -6.846 1.00 80.62 103 ILE A C 1
ATOM 813 O O . ILE A 1 103 ? 7.488 -9.261 -7.618 1.00 80.62 103 ILE A O 1
ATOM 817 N N . LEU A 1 104 ? 6.586 -10.198 -5.784 1.00 85.00 104 LEU A N 1
ATOM 818 C CA . LEU A 1 104 ? 7.772 -10.978 -5.422 1.00 85.00 104 LEU A CA 1
ATOM 819 C C . LEU A 1 104 ? 8.135 -12.010 -6.492 1.00 85.00 104 LEU A C 1
ATOM 821 O O . LEU A 1 104 ? 9.306 -12.124 -6.838 1.00 85.00 104 LEU A O 1
ATOM 825 N N . ILE A 1 105 ? 7.153 -12.727 -7.041 1.00 90.19 105 ILE A N 1
ATOM 826 C CA . ILE A 1 105 ? 7.365 -13.703 -8.117 1.00 90.19 105 ILE A CA 1
ATOM 827 C C . ILE A 1 105 ? 7.884 -12.999 -9.369 1.00 90.19 105 ILE A C 1
ATOM 829 O O . ILE A 1 105 ? 8.865 -13.444 -9.955 1.00 90.19 105 ILE A O 1
ATOM 833 N N . THR A 1 106 ? 7.270 -11.880 -9.753 1.00 86.25 106 THR A N 1
ATOM 834 C CA . THR A 1 106 ? 7.686 -11.123 -10.942 1.00 86.25 106 THR A CA 1
ATOM 835 C C . THR A 1 106 ? 9.099 -10.574 -10.760 1.00 86.25 106 THR A C 1
ATOM 837 O O . THR A 1 106 ? 9.942 -10.759 -11.629 1.00 86.25 106 THR A O 1
ATOM 840 N N . ALA A 1 107 ? 9.402 -9.982 -9.601 1.00 86.75 107 ALA A N 1
ATOM 841 C CA . ALA A 1 107 ? 10.740 -9.501 -9.272 1.00 86.75 107 ALA A CA 1
ATOM 842 C C . ALA A 1 107 ? 11.774 -10.637 -9.257 1.00 86.75 107 ALA A C 1
ATOM 844 O O . ALA A 1 107 ? 12.869 -10.471 -9.790 1.00 86.75 107 ALA A O 1
ATOM 845 N N . ALA A 1 108 ? 11.423 -11.799 -8.698 1.00 91.62 108 ALA A N 1
ATOM 846 C CA . ALA A 1 108 ? 12.285 -12.975 -8.686 1.00 91.62 108 ALA A CA 1
ATOM 847 C C . ALA A 1 108 ? 12.551 -13.499 -10.102 1.00 91.62 108 ALA A C 1
ATOM 849 O O . ALA A 1 108 ? 13.696 -13.805 -10.417 1.00 91.62 108 ALA A O 1
ATOM 850 N N . ILE A 1 109 ? 11.533 -13.554 -10.968 1.00 89.44 109 ILE A N 1
ATOM 851 C CA . ILE A 1 109 ? 11.688 -13.939 -12.377 1.00 89.44 109 ILE A CA 1
ATOM 852 C C . ILE A 1 109 ? 12.565 -12.922 -13.111 1.00 89.44 109 ILE A C 1
ATOM 854 O O . ILE A 1 109 ? 13.484 -13.323 -13.815 1.00 89.44 109 ILE A O 1
ATOM 858 N N . THR A 1 110 ? 12.347 -11.622 -12.917 1.00 84.12 110 THR A N 1
ATOM 859 C CA . THR A 1 110 ? 13.170 -10.574 -13.536 1.00 84.12 110 THR A CA 1
ATOM 860 C C . THR A 1 110 ? 14.629 -10.670 -13.091 1.00 84.12 110 THR A C 1
ATOM 862 O O . THR A 1 110 ? 15.527 -10.617 -13.927 1.00 84.12 110 THR A O 1
ATOM 865 N N . LEU A 1 111 ? 14.885 -10.876 -11.796 1.00 86.06 111 LEU A N 1
ATOM 866 C CA . LEU A 1 111 ? 16.236 -11.121 -11.285 1.00 86.06 111 LEU A CA 1
ATOM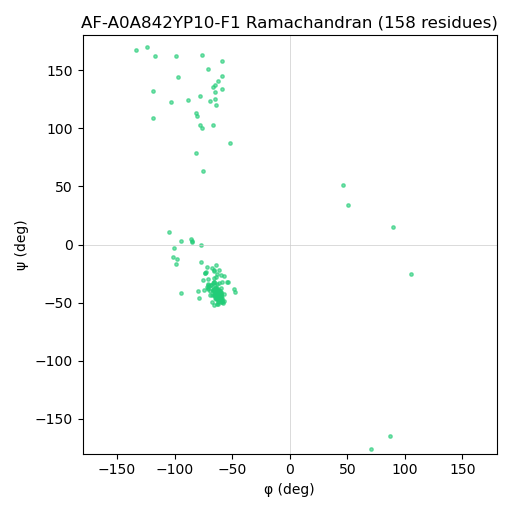 867 C C . LEU A 1 111 ? 16.822 -12.400 -11.890 1.00 86.06 111 LEU A C 1
ATOM 869 O O . LEU A 1 111 ? 17.954 -12.392 -12.359 1.00 86.06 111 LEU A O 1
ATOM 873 N N . LEU A 1 112 ? 16.049 -13.481 -11.950 1.00 85.69 112 LEU A N 1
ATOM 874 C CA . LEU A 1 112 ? 16.490 -14.736 -12.544 1.00 85.69 112 LEU A CA 1
ATOM 875 C C . LEU A 1 112 ? 16.875 -14.559 -14.023 1.00 85.69 112 LEU A C 1
ATOM 877 O O . LEU A 1 112 ? 17.914 -15.064 -14.428 1.00 85.69 112 LEU A O 1
ATOM 881 N N . ILE A 1 113 ? 16.101 -13.800 -14.807 1.00 83.56 113 ILE A N 1
ATOM 882 C CA . ILE A 1 113 ? 16.412 -13.492 -16.214 1.00 83.56 113 ILE A CA 1
ATOM 883 C C . ILE A 1 113 ? 17.707 -12.678 -16.332 1.00 83.56 113 ILE A C 1
ATOM 885 O O . ILE A 1 113 ? 18.517 -12.964 -17.208 1.00 83.56 113 ILE A O 1
ATOM 889 N N . ILE A 1 114 ? 17.918 -11.694 -15.452 1.00 78.62 114 ILE A N 1
ATOM 890 C CA . ILE A 1 114 ? 19.109 -10.829 -15.473 1.00 78.62 114 ILE A CA 1
ATOM 891 C C . ILE A 1 114 ? 20.378 -11.588 -15.056 1.00 78.62 114 ILE A C 1
ATOM 893 O O . ILE A 1 114 ? 21.450 -11.309 -15.581 1.00 78.62 114 ILE A O 1
ATOM 897 N N . TYR A 1 115 ? 20.278 -12.526 -14.112 1.00 79.69 115 TYR A N 1
ATOM 898 C CA . TYR A 1 115 ? 21.440 -13.227 -13.554 1.00 79.69 115 TYR A CA 1
ATOM 899 C C . TYR A 1 115 ? 21.707 -14.606 -14.180 1.00 79.69 115 TYR A C 1
ATOM 901 O O . TYR A 1 115 ? 22.774 -15.170 -13.931 1.00 79.69 115 TYR A O 1
ATOM 909 N N . LEU A 1 116 ? 20.782 -15.173 -14.968 1.00 84.38 116 LEU A N 1
ATOM 910 C CA . LEU A 1 116 ? 21.012 -16.441 -15.666 1.00 84.38 116 LEU A CA 1
ATOM 911 C C . LEU A 1 116 ? 21.811 -16.230 -16.965 1.00 84.38 116 LEU A C 1
ATOM 913 O O . LEU A 1 116 ? 21.274 -15.688 -17.937 1.00 84.38 116 LEU A O 1
ATOM 917 N N . PRO A 1 117 ? 23.056 -16.738 -17.048 1.00 76.12 117 PRO A N 1
ATOM 918 C CA . PRO A 1 117 ? 23.833 -16.670 -18.279 1.00 76.12 117 PRO A CA 1
ATOM 919 C C . PRO A 1 117 ? 23.154 -17.498 -19.382 1.00 76.12 117 PRO A C 1
ATOM 921 O O . PRO A 1 117 ? 22.768 -18.646 -19.168 1.00 76.12 117 PRO A O 1
ATOM 924 N N . GLY A 1 118 ? 23.001 -16.912 -20.573 1.00 76.12 118 GLY A N 1
ATOM 925 C CA . GLY A 1 118 ? 22.362 -17.539 -21.740 1.00 76.12 118 GLY A CA 1
ATOM 926 C C . GLY A 1 118 ? 20.955 -17.021 -22.062 1.00 76.12 118 GLY A C 1
ATOM 927 O O . GLY A 1 118 ? 20.577 -17.018 -23.235 1.00 76.12 118 GLY A O 1
ATOM 928 N N . LEU A 1 119 ? 20.210 -16.491 -21.081 1.00 74.44 119 LEU A N 1
ATOM 929 C CA . LEU A 1 119 ? 18.934 -15.811 -21.356 1.00 74.44 119 LEU A CA 1
ATOM 930 C C . LEU A 1 119 ? 19.128 -14.423 -21.987 1.00 74.44 119 LEU A C 1
ATOM 932 O O . LEU A 1 119 ? 18.266 -13.969 -22.740 1.00 74.44 119 LEU A O 1
ATOM 936 N N . GLU A 1 120 ? 20.282 -13.793 -21.763 1.00 69.81 120 GLU A N 1
ATOM 937 C CA . GLU A 1 120 ? 20.676 -12.511 -22.365 1.00 69.81 120 GLU A CA 1
ATOM 938 C C . GLU A 1 120 ? 20.577 -12.515 -23.901 1.00 69.81 120 GLU A C 1
ATOM 940 O O . GLU A 1 120 ? 20.236 -11.501 -24.506 1.00 69.81 120 GLU A O 1
ATOM 945 N N . PHE A 1 121 ? 20.807 -13.665 -24.546 1.00 71.88 121 PHE A N 1
ATOM 946 C CA . PHE A 1 121 ? 20.713 -13.813 -26.002 1.00 71.88 121 PHE A CA 1
ATOM 947 C C . PHE A 1 121 ? 19.265 -13.766 -26.514 1.00 71.88 121 PHE A C 1
ATOM 949 O O . PHE A 1 121 ? 18.996 -13.209 -27.578 1.00 71.88 121 PHE A O 1
ATOM 956 N N . ILE A 1 122 ? 18.326 -14.328 -25.747 1.00 79.06 122 ILE A N 1
ATOM 957 C CA . ILE A 1 122 ? 16.899 -14.377 -26.097 1.00 79.06 122 ILE A CA 1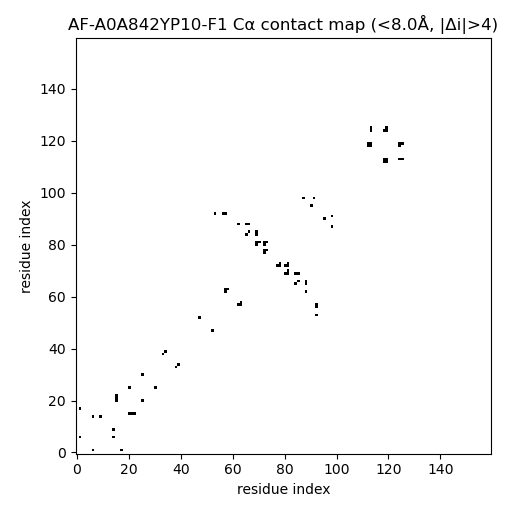
ATOM 958 C C . ILE A 1 122 ? 16.228 -13.035 -25.780 1.00 79.06 122 ILE A C 1
ATOM 960 O O . ILE A 1 122 ? 15.421 -12.548 -26.570 1.00 79.06 122 ILE A O 1
ATOM 964 N N . PHE A 1 123 ? 16.586 -12.420 -24.649 1.00 73.88 123 PHE A N 1
ATOM 965 C CA . PHE A 1 123 ? 15.932 -11.213 -24.135 1.00 73.88 123 PHE A CA 1
ATOM 966 C C . PHE A 1 123 ? 16.691 -9.907 -24.416 1.00 73.88 123 PHE A C 1
ATOM 968 O O . PHE A 1 123 ? 16.180 -8.835 -24.101 1.00 73.88 123 PHE A O 1
ATOM 975 N N . LYS A 1 124 ? 17.881 -9.966 -25.033 1.00 68.19 124 LYS A N 1
ATOM 976 C CA . LYS A 1 124 ? 18.752 -8.805 -25.316 1.00 68.19 124 LYS A CA 1
ATOM 977 C C . LYS A 1 124 ? 18.995 -7.915 -24.088 1.00 68.19 124 LYS A C 1
ATOM 979 O O . LYS A 1 124 ? 19.108 -6.696 -24.203 1.00 68.19 124 LYS A O 1
ATOM 984 N N . THR A 1 125 ? 19.060 -8.521 -22.908 1.00 73.06 125 THR A N 1
ATOM 985 C CA . THR A 1 125 ? 19.311 -7.828 -21.644 1.00 73.06 125 THR A CA 1
ATOM 986 C C . THR A 1 125 ? 20.814 -7.739 -21.414 1.00 73.06 125 THR A C 1
ATOM 988 O O . THR A 1 125 ? 21.494 -8.759 -21.429 1.00 73.06 125 THR A O 1
ATOM 991 N N . GLY A 1 126 ? 21.337 -6.530 -21.217 1.00 67.06 126 GLY A N 1
ATOM 992 C CA . GLY A 1 126 ? 22.737 -6.293 -20.859 1.00 67.06 126 GLY A CA 1
ATOM 993 C C . GLY A 1 126 ? 22.861 -5.640 -19.480 1.00 67.06 126 GLY A C 1
ATOM 994 O O . GLY A 1 126 ? 21.882 -5.069 -18.987 1.00 67.06 126 GLY A O 1
ATOM 995 N N . PRO A 1 127 ? 24.048 -5.694 -18.849 1.00 69.44 127 PRO A N 1
ATOM 996 C CA . PRO A 1 127 ? 24.284 -5.062 -17.559 1.00 69.44 127 PRO A CA 1
ATOM 997 C C . PRO A 1 127 ? 24.031 -3.553 -17.637 1.00 69.44 127 PRO A C 1
ATOM 999 O O . PRO A 1 127 ? 24.476 -2.863 -18.557 1.00 69.44 127 PRO A O 1
ATOM 1002 N N . PHE A 1 128 ? 23.296 -3.045 -16.651 1.00 69.06 128 PHE A N 1
ATOM 1003 C CA . PHE A 1 128 ? 22.880 -1.651 -16.595 1.00 69.06 128 PHE A CA 1
ATOM 1004 C C . PHE A 1 128 ? 24.101 -0.719 -16.450 1.00 69.06 128 PHE A C 1
ATOM 1006 O O . PHE A 1 128 ? 24.891 -0.911 -15.518 1.00 69.06 128 PHE A O 1
ATOM 1013 N N . PRO A 1 129 ? 24.300 0.286 -17.328 1.00 82.44 129 PRO A N 1
ATOM 1014 C CA . PRO A 1 129 ? 25.501 1.114 -17.289 1.00 82.44 129 PRO A CA 1
ATOM 1015 C C . PRO A 1 129 ? 25.580 1.943 -16.003 1.00 82.44 129 PRO A C 1
ATOM 1017 O O . PRO A 1 129 ? 24.606 2.568 -15.582 1.00 82.44 129 PRO A O 1
ATOM 1020 N N . SER A 1 130 ? 26.768 2.012 -15.400 1.00 81.00 130 SER A N 1
ATOM 1021 C CA . SER A 1 130 ? 26.984 2.686 -14.112 1.00 81.00 130 SER A CA 1
ATOM 1022 C C . SER A 1 130 ? 26.665 4.189 -14.127 1.00 81.00 130 SER A C 1
ATOM 1024 O O . SER A 1 130 ? 26.362 4.771 -13.088 1.00 81.00 130 SER A O 1
ATOM 1026 N N . THR A 1 131 ? 26.668 4.814 -15.305 1.00 84.50 131 THR A N 1
ATOM 1027 C CA . THR A 1 131 ? 26.348 6.233 -15.522 1.00 84.50 131 THR A CA 1
ATOM 1028 C C . THR A 1 131 ? 24.905 6.596 -15.177 1.00 84.50 131 THR A C 1
ATOM 1030 O O . THR A 1 131 ? 24.635 7.721 -14.766 1.00 84.50 131 THR A O 1
ATOM 1033 N N . TRP A 1 132 ? 23.973 5.652 -15.286 1.00 83.25 132 TRP A N 1
ATOM 1034 C CA . TRP A 1 132 ? 22.561 5.898 -15.007 1.00 83.25 132 TRP A CA 1
ATOM 1035 C C . TRP A 1 132 ? 22.265 6.066 -13.519 1.00 83.25 132 TRP 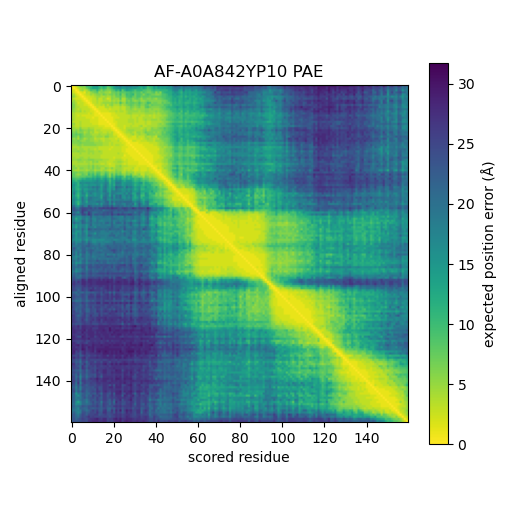A C 1
ATOM 1037 O O . TRP A 1 132 ? 21.300 6.739 -13.167 1.00 83.25 132 TRP A O 1
ATOM 1047 N N . TRP A 1 133 ? 23.106 5.527 -12.630 1.00 84.31 133 TRP A N 1
ATOM 1048 C CA . TRP A 1 133 ? 22.963 5.749 -11.189 1.00 84.31 133 TRP A CA 1
ATOM 1049 C C . TRP A 1 133 ? 23.034 7.236 -10.827 1.00 84.31 133 TRP A C 1
ATOM 1051 O O . TRP A 1 133 ? 22.317 7.677 -9.930 1.00 84.31 133 TRP A O 1
ATOM 1061 N N . ALA A 1 134 ? 23.808 8.026 -11.580 1.00 89.06 134 ALA A N 1
ATOM 1062 C CA . ALA A 1 134 ? 23.878 9.476 -11.411 1.00 89.06 134 ALA A CA 1
ATOM 1063 C C . ALA A 1 134 ? 22.554 10.189 -11.742 1.00 89.06 134 ALA A C 1
ATOM 1065 O O . ALA A 1 134 ? 22.322 11.283 -11.239 1.00 89.06 134 ALA A O 1
ATOM 1066 N N . LEU A 1 135 ? 21.681 9.579 -12.552 1.00 83.44 135 LEU A N 1
ATOM 1067 C CA . LEU A 1 135 ? 20.348 10.097 -12.878 1.00 83.44 135 LEU A CA 1
ATOM 1068 C C . LEU A 1 135 ? 19.265 9.508 -11.964 1.00 83.44 135 LEU A C 1
ATOM 1070 O O . LEU A 1 135 ? 18.394 10.237 -11.490 1.00 83.44 135 LEU A O 1
ATOM 1074 N N . ILE A 1 136 ? 19.337 8.206 -11.671 1.00 85.56 136 ILE A N 1
ATOM 1075 C CA . ILE A 1 136 ? 18.345 7.498 -10.849 1.00 85.56 136 ILE A CA 1
ATOM 1076 C C . ILE A 1 136 ? 18.346 8.006 -9.410 1.00 85.56 136 ILE A C 1
ATOM 1078 O O . ILE A 1 136 ? 17.272 8.194 -8.841 1.00 85.56 136 ILE A O 1
ATOM 1082 N N . VAL A 1 137 ? 19.519 8.221 -8.807 1.00 89.19 137 VAL A N 1
ATOM 1083 C CA . VAL A 1 137 ? 19.615 8.603 -7.389 1.00 89.19 137 VAL A CA 1
ATOM 1084 C C . VAL A 1 137 ? 18.962 9.968 -7.124 1.00 89.19 137 VAL A C 1
ATOM 1086 O O . VAL A 1 137 ? 18.088 10.024 -6.256 1.00 89.19 137 VAL A O 1
ATOM 1089 N N . PRO A 1 138 ? 19.272 11.049 -7.873 1.00 88.50 138 PRO A N 1
ATOM 1090 C CA . PRO A 1 138 ? 18.576 12.324 -7.709 1.00 88.50 138 PRO A CA 1
ATOM 1091 C C . PRO A 1 138 ? 17.075 12.215 -7.981 1.00 88.50 138 PRO A C 1
ATOM 1093 O O . PRO A 1 138 ? 16.281 12.750 -7.212 1.00 88.50 138 PRO A O 1
ATOM 1096 N N . PHE A 1 139 ? 16.676 11.491 -9.033 1.00 86.50 139 PHE A N 1
ATOM 1097 C CA . PHE A 1 139 ? 15.265 11.333 -9.386 1.00 86.50 139 PHE A CA 1
ATOM 1098 C C . PHE A 1 139 ? 14.486 10.591 -8.290 1.00 86.50 139 PHE A C 1
ATOM 1100 O O . PHE A 1 139 ? 13.422 11.036 -7.869 1.00 86.50 139 PHE A O 1
ATOM 1107 N N . SER A 1 140 ? 15.060 9.523 -7.733 1.00 84.19 140 SER A N 1
ATOM 1108 C CA . SER A 1 140 ? 14.466 8.761 -6.625 1.00 84.19 140 SER A CA 1
ATOM 1109 C C . SER A 1 140 ? 14.394 9.578 -5.332 1.00 84.19 140 SER A C 1
ATOM 1111 O O . SER A 1 140 ? 13.442 9.446 -4.562 1.00 84.19 140 SER A O 1
ATOM 1113 N N . LEU A 1 141 ? 15.364 10.469 -5.104 1.00 90.75 141 LEU A N 1
ATOM 1114 C CA . LEU A 1 141 ? 15.372 11.363 -3.948 1.00 90.75 141 LEU A CA 1
ATOM 1115 C C . LEU A 1 141 ? 14.210 12.368 -3.991 1.00 90.75 141 LEU A C 1
ATOM 1117 O O . LEU A 1 141 ? 13.656 12.700 -2.943 1.00 90.75 141 LEU A O 1
ATOM 1121 N N . THR A 1 142 ? 13.784 12.799 -5.185 1.00 85.44 142 THR A N 1
ATOM 1122 C CA . THR A 1 142 ? 12.610 13.681 -5.323 1.00 85.44 142 THR A CA 1
ATOM 1123 C C . THR A 1 142 ? 11.327 13.022 -4.813 1.00 85.44 142 THR A C 1
ATOM 1125 O O . THR A 1 142 ? 10.544 13.670 -4.120 1.00 85.44 142 THR A O 1
ATOM 1128 N N . GLY A 1 143 ? 11.146 11.721 -5.068 1.00 80.06 143 GLY A N 1
ATOM 1129 C CA . GLY A 1 143 ? 10.002 10.959 -4.567 1.00 80.06 143 GLY A CA 1
ATOM 1130 C C . GLY A 1 143 ? 9.989 10.857 -3.039 1.00 80.06 143 GLY A C 1
ATOM 1131 O O . GLY A 1 143 ? 8.943 11.034 -2.418 1.00 80.06 143 GLY A O 1
ATOM 1132 N N . LEU A 1 144 ? 11.153 10.648 -2.415 1.00 85.31 144 LEU A N 1
ATOM 1133 C CA . LEU A 1 144 ? 11.277 10.626 -0.952 1.00 85.31 144 LEU A CA 1
ATOM 1134 C C . LEU A 1 144 ? 10.938 11.978 -0.320 1.00 85.31 144 LEU A C 1
ATOM 1136 O O . LEU A 1 144 ? 10.195 12.027 0.659 1.00 85.31 144 LEU A O 1
ATOM 1140 N N . LEU A 1 145 ? 11.443 13.071 -0.895 1.00 86.38 145 LEU A N 1
ATOM 1141 C CA . LEU A 1 145 ? 11.129 14.417 -0.419 1.00 86.38 145 LEU A CA 1
ATOM 1142 C C . LEU A 1 145 ? 9.637 14.729 -0.560 1.00 86.38 145 LEU A C 1
ATOM 1144 O O . LEU A 1 145 ? 9.056 15.300 0.358 1.00 86.38 145 LEU A O 1
ATOM 1148 N N . ALA A 1 146 ? 9.000 14.308 -1.657 1.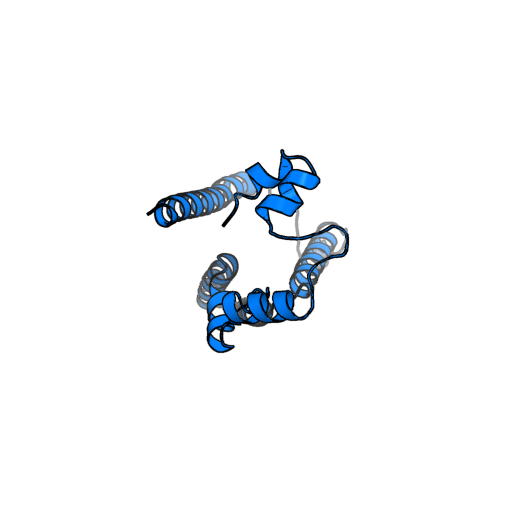00 83.25 146 ALA A N 1
ATOM 1149 C CA . ALA A 1 146 ? 7.563 14.481 -1.848 1.00 83.25 146 ALA A CA 1
ATOM 1150 C C . ALA A 1 146 ? 6.746 13.776 -0.748 1.00 83.25 146 ALA A C 1
ATOM 1152 O O . ALA A 1 146 ? 5.863 14.394 -0.154 1.00 83.25 146 ALA A O 1
ATOM 1153 N N . VAL A 1 147 ? 7.087 12.525 -0.417 1.00 83.44 147 VAL A N 1
ATOM 1154 C CA . VAL A 1 147 ? 6.409 11.762 0.647 1.00 83.44 147 VAL A CA 1
ATOM 1155 C C . VAL A 1 147 ? 6.651 12.374 2.030 1.00 83.44 147 VAL A C 1
ATOM 1157 O O . VAL A 1 147 ? 5.747 12.395 2.868 1.00 83.44 147 VAL A O 1
ATOM 1160 N N . GLU A 1 148 ? 7.855 12.876 2.299 1.00 87.06 148 GLU A N 1
ATOM 1161 C CA . GLU A 1 148 ? 8.160 13.506 3.587 1.00 87.06 148 GLU A CA 1
ATOM 1162 C C . GLU A 1 148 ? 7.413 14.839 3.749 1.00 87.06 148 GLU A C 1
ATOM 1164 O O . GLU A 1 148 ? 6.852 15.110 4.813 1.00 87.06 148 GLU A O 1
ATOM 1169 N N . VAL A 1 149 ? 7.323 15.635 2.677 1.00 87.94 149 VAL A N 1
ATOM 1170 C CA . VAL A 1 149 ? 6.520 16.867 2.633 1.00 87.94 149 VAL A CA 1
ATOM 1171 C C . VAL A 1 149 ? 5.041 16.557 2.840 1.00 87.94 149 VAL A C 1
ATOM 1173 O O . VAL A 1 149 ? 4.386 17.224 3.639 1.00 87.94 149 VAL A O 1
ATOM 1176 N N . GLU A 1 150 ? 4.515 15.525 2.183 1.00 84.50 150 GLU A N 1
ATOM 1177 C CA . GLU A 1 150 ? 3.131 15.086 2.365 1.00 84.50 150 GLU A CA 1
ATOM 1178 C C . GLU A 1 150 ? 2.849 14.713 3.828 1.00 84.50 150 GLU A C 1
ATOM 1180 O O . GLU A 1 150 ? 1.908 15.231 4.437 1.00 84.50 150 GLU A O 1
ATOM 1185 N N . LYS A 1 151 ? 3.705 13.880 4.435 1.00 79.62 151 LYS A N 1
ATOM 1186 C CA . LYS A 1 151 ? 3.582 13.510 5.854 1.00 79.62 151 LYS A CA 1
ATOM 1187 C C . LYS A 1 151 ? 3.669 14.725 6.768 1.00 79.62 151 LYS A C 1
ATOM 1189 O O . LYS A 1 151 ? 2.929 14.802 7.749 1.00 79.62 151 LYS A O 1
ATOM 1194 N N . TYR A 1 152 ? 4.565 15.659 6.471 1.00 83.81 152 TYR A N 1
ATOM 1195 C CA . TYR A 1 152 ? 4.714 16.893 7.232 1.00 83.81 152 TYR A CA 1
ATOM 1196 C C . TYR A 1 152 ? 3.441 17.752 7.175 1.00 83.81 152 TYR A C 1
ATOM 1198 O O . TYR A 1 152 ? 2.946 18.190 8.216 1.00 83.81 152 TYR A O 1
ATOM 1206 N N . LEU A 1 153 ? 2.868 17.933 5.983 1.00 83.12 153 LEU A N 1
ATOM 1207 C CA . LEU A 1 153 ? 1.633 18.693 5.781 1.00 83.12 153 LEU A CA 1
ATOM 1208 C C . LEU A 1 153 ? 0.433 18.030 6.470 1.00 83.12 153 LEU A C 1
ATOM 1210 O O . LEU A 1 153 ? -0.326 18.712 7.157 1.00 83.12 153 LEU A O 1
ATOM 1214 N N . MET A 1 154 ? 0.297 16.703 6.370 1.00 76.19 154 MET A N 1
ATOM 1215 C CA . MET A 1 154 ? -0.786 15.970 7.038 1.00 76.19 154 MET A CA 1
ATOM 1216 C C . MET A 1 154 ? -0.679 16.017 8.565 1.00 76.19 154 MET A C 1
ATOM 1218 O O . MET A 1 154 ? -1.694 16.165 9.244 1.00 76.19 154 MET A O 1
ATOM 1222 N N . ARG A 1 155 ? 0.537 15.938 9.126 1.00 78.25 155 ARG A N 1
ATOM 1223 C CA . ARG A 1 155 ? 0.747 16.111 10.574 1.00 78.25 155 ARG A CA 1
ATOM 1224 C C . ARG A 1 155 ? 0.310 17.496 11.039 1.00 78.25 155 ARG A C 1
ATOM 1226 O O . ARG A 1 155 ? -0.271 17.610 12.109 1.00 78.25 155 ARG A O 1
ATOM 1233 N N . ARG A 1 156 ? 0.567 18.532 10.239 1.00 77.56 156 ARG A N 1
ATOM 1234 C CA . ARG A 1 156 ? 0.191 19.910 10.571 1.00 77.56 156 ARG A CA 1
ATOM 1235 C C . ARG A 1 156 ? -1.319 20.147 10.493 1.00 77.56 156 ARG A C 1
ATOM 1237 O O . ARG A 1 156 ? -1.836 20.900 11.303 1.00 77.56 156 ARG A O 1
ATOM 1244 N N . TRP A 1 157 ? -2.010 19.493 9.560 1.00 67.12 157 TRP A N 1
ATOM 1245 C CA . TRP A 1 157 ? -3.459 19.632 9.373 1.00 67.12 157 TRP A CA 1
ATOM 1246 C C . TRP A 1 157 ? -4.296 18.894 10.432 1.00 67.12 157 TRP A C 1
ATOM 1248 O O . TRP A 1 157 ? -5.379 19.341 10.772 1.00 67.12 157 TRP A O 1
ATOM 1258 N N . ASN A 1 158 ? -3.804 17.777 10.981 1.00 67.38 158 ASN A N 1
ATOM 1259 C CA . ASN A 1 158 ? -4.536 16.976 11.979 1.00 67.38 158 ASN A CA 1
ATOM 1260 C C . ASN A 1 158 ? -4.385 17.463 13.437 1.00 67.38 158 ASN A C 1
ATOM 1262 O O . ASN A 1 158 ? -4.877 16.795 14.347 1.00 67.38 158 ASN A O 1
ATOM 1266 N N . HIS A 1 159 ? -3.666 18.564 13.670 1.00 55.00 159 HIS A N 1
ATOM 1267 C CA . HIS A 1 159 ? -3.433 19.135 15.002 1.00 55.00 159 HIS A CA 1
ATOM 1268 C C . HIS A 1 159 ? -4.256 20.409 15.292 1.00 55.00 159 HIS A C 1
ATOM 1270 O O . HIS A 1 159 ? -4.027 21.036 16.326 1.00 55.00 159 HIS A O 1
ATOM 1276 N N . GLU A 1 160 ? -5.230 20.744 14.440 1.00 45.25 160 GLU A N 1
ATOM 1277 C CA . GLU A 1 160 ? -6.310 21.718 14.697 1.00 45.25 160 GLU A CA 1
ATOM 1278 C C . GLU A 1 160 ? -7.672 21.008 14.712 1.00 45.25 160 GLU A C 1
ATOM 1280 O O . GLU A 1 160 ? -8.526 21.399 15.541 1.00 45.25 160 GLU A O 1
#

Sequence (160 aa):
MASWKKLSEINTYEVFDELETSSNGLGEAEVSRRLNIHGLNEIRFKKPGPLLRFLKQFQSLLVYVLIVVGVFTAIIGEWIDTVVIAGVVVLNSATNPWVLYGILITAAITLLIIYLPGLEFIFKTGPFPSTWWALIVPFSLTGLLAVEVEKYLMRRWNHE

pLDDT: mean 81.5, std 9.75, range [45.25, 95.38]

Solvent-accessible surface area (backbone atoms only — not comparable to full-atom values): 9701 Å² total; per-residue (Å²): 133,84,57,69,75,59,62,73,74,55,54,74,69,56,48,25,60,77,65,74,44,51,98,90,49,72,54,73,70,56,52,53,52,49,40,73,75,68,45,76,98,65,89,82,74,83,75,72,54,72,68,59,51,56,59,57,50,63,69,40,69,66,54,52,52,50,51,54,49,29,52,53,37,45,73,74,61,42,59,67,60,22,53,50,44,50,49,47,55,63,54,58,64,47,93,54,73,65,58,58,54,50,52,50,52,51,50,49,50,54,49,48,50,74,71,40,88,72,45,33,76,80,68,71,59,70,85,80,65,77,72,51,54,74,53,49,54,62,57,54,48,52,57,53,53,52,52,51,50,49,53,52,53,53,58,61,63,75,74,116

Radius of gyration: 29.46 Å; Cα contacts (8 Å, |Δi|>4): 46; chains: 1; bounding box: 58×39×78 Å

InterPro domains:
  IPR004014 Cation-transporting P-type ATPase, N-terminal [PF00690] (13-71)
  IPR004014 Cation-transporting P-type ATPase, N-terminal [SM00831] (6-78)
  IPR006068 Cation-transporting P-type ATPase, C-terminal [PF00689] (90-153)
  IPR023298 P-type ATPase, transmembrane domain superfamily [SSF81665] (9-93)
  IPR023298 P-type ATPase, transmembrane domain superfamily [SSF81665] (95-158)
  IPR050510 Cation transport ATPase (P-type) [PTHR43294] (93-157)

Organism: Methanothermobacter thermautotrophicus (NCBI:txid145262)